Protein AF-A0A2N6VI71-F1 (afdb_monomer_lite)

Organism: NCBI:txid170994

pLDDT: mean 96.83, std 2.52, range [87.44, 98.81]

InterPro domains:
  IPR036291 NAD(P)-binding domain superfamily [SSF51735] (1-108)
  IPR052199 Myo-inositol 1-phosphate synthase [PTHR43125] (1-107)

Foldseek 3Di:
DDDPVNDADQEAEDFFQQAAFDFPQRNCVTFPNDDDDPDRDPGRVYGHHYADCQVLQDPVNVVRTDTDPDDHDQLLVSCVVSVPPDDDDPGDPPRVVSVVSNVVSVVD

Radius of gyration: 14.19 Å; chains: 1; bounding box: 32×26×35 Å

Structure (mmCIF, N/CA/C/O backbone):
data_AF-A0A2N6VI71-F1
#
_entry.id   AF-A0A2N6VI71-F1
#
loop_
_atom_site.group_PDB
_atom_site.id
_atom_site.type_symbol
_atom_site.label_atom_id
_atom_site.label_alt_id
_atom_site.label_comp_id
_atom_site.label_asym_id
_atom_site.label_entity_id
_atom_site.label_seq_id
_atom_site.pdbx_PDB_ins_code
_atom_site.Cartn_x
_atom_site.Cartn_y
_atom_site.Cartn_z
_atom_site.occupancy
_atom_site.B_iso_or_equiv
_atom_site.auth_seq_id
_atom_site.auth_comp_id
_atom_site.auth_asym_id
_atom_site.auth_atom_id
_atom_site.pdbx_PDB_model_num
ATOM 1 N N . ASP A 1 1 ? -8.380 12.988 22.204 1.00 88.12 1 ASP A N 1
ATOM 2 C CA . ASP A 1 1 ? -7.027 12.432 22.367 1.00 88.12 1 ASP A CA 1
ATOM 3 C C . ASP A 1 1 ? -6.957 11.098 21.657 1.00 88.12 1 ASP A C 1
ATOM 5 O O . ASP A 1 1 ? -7.905 10.337 21.788 1.00 88.12 1 ASP A O 1
ATOM 9 N N . TYR A 1 2 ? -5.895 10.866 20.884 1.00 94.25 2 TYR A N 1
ATOM 10 C CA . TYR A 1 2 ? -5.606 9.587 20.225 1.00 94.25 2 TYR A CA 1
ATOM 11 C C . TYR A 1 2 ? -4.369 8.970 20.886 1.00 94.25 2 TYR A C 1
ATOM 13 O O . TYR A 1 2 ? -3.347 9.646 21.032 1.00 94.25 2 TYR A O 1
ATOM 21 N N . HIS A 1 3 ? -4.463 7.713 21.308 1.00 97.62 3 HIS A N 1
ATOM 22 C CA . HIS A 1 3 ? -3.364 6.911 21.836 1.00 97.62 3 HIS A CA 1
ATOM 23 C C . HIS A 1 3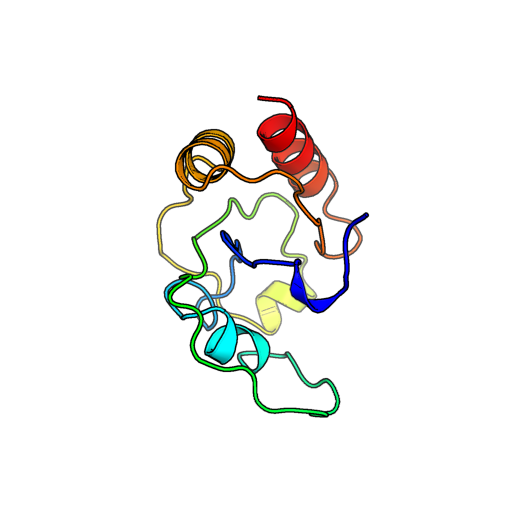 ? -2.757 6.028 20.731 1.00 97.62 3 HIS A C 1
ATOM 25 O O . HIS A 1 3 ? -3.372 5.787 19.699 1.00 97.62 3 HIS A O 1
ATOM 31 N N . ILE A 1 4 ? -1.543 5.503 20.939 1.00 96.06 4 ILE A N 1
ATOM 32 C CA . ILE A 1 4 ? -0.860 4.641 19.950 1.00 96.06 4 ILE A CA 1
ATOM 33 C C . ILE A 1 4 ? -1.686 3.384 19.635 1.00 96.06 4 ILE A C 1
ATOM 35 O O . ILE A 1 4 ? -1.690 2.915 18.503 1.00 96.06 4 ILE A O 1
ATOM 39 N N . SER A 1 5 ? -2.396 2.853 20.632 1.00 95.19 5 SER A N 1
ATOM 40 C CA . SER A 1 5 ? -3.275 1.685 20.478 1.00 95.19 5 SER A CA 1
ATOM 41 C C . SER A 1 5 ? -4.529 1.952 19.652 1.00 95.19 5 SER A C 1
ATOM 43 O O . SER A 1 5 ? -5.206 0.995 19.302 1.00 95.19 5 SER A O 1
ATOM 45 N N . ASP A 1 6 ? -4.848 3.218 19.378 1.00 96.88 6 ASP A N 1
ATOM 46 C CA . ASP A 1 6 ? -6.049 3.600 18.632 1.00 96.88 6 ASP A CA 1
ATOM 47 C C . ASP A 1 6 ? -5.783 3.622 17.115 1.00 96.88 6 ASP A C 1
ATOM 49 O O . ASP A 1 6 ? -6.677 3.925 16.332 1.00 96.88 6 ASP A O 1
ATOM 53 N N . ILE A 1 7 ? -4.546 3.331 16.688 1.00 96.50 7 ILE A N 1
ATOM 54 C CA . ILE A 1 7 ? -4.194 3.197 15.275 1.00 96.50 7 ILE A CA 1
ATOM 55 C C . ILE A 1 7 ? -4.647 1.823 14.786 1.00 96.50 7 ILE A C 1
ATOM 57 O O . ILE A 1 7 ? -4.089 0.795 15.174 1.00 96.50 7 ILE A O 1
ATOM 61 N N . GLU A 1 8 ? -5.613 1.827 13.876 1.00 96.69 8 GLU A N 1
ATOM 62 C CA . GLU A 1 8 ? -6.101 0.637 13.191 1.00 96.69 8 GLU A CA 1
ATOM 63 C C . GLU A 1 8 ? -5.609 0.634 11.740 1.00 96.69 8 GLU A C 1
ATOM 65 O O . GLU A 1 8 ? -5.777 1.604 10.998 1.00 96.69 8 GLU A O 1
ATOM 70 N N . PHE A 1 9 ? -4.997 -0.471 11.313 1.00 97.56 9 PHE A N 1
ATOM 71 C CA . PHE A 1 9 ? -4.751 -0.705 9.894 1.00 97.56 9 PHE A CA 1
ATOM 72 C C . PHE A 1 9 ? -6.036 -1.251 9.289 1.00 97.56 9 PHE A C 1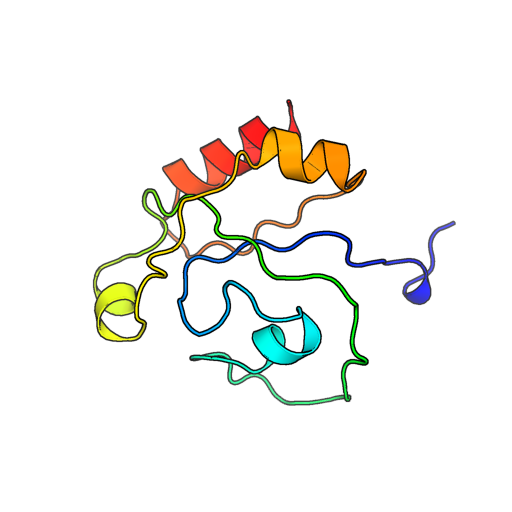
ATOM 74 O O . PHE A 1 9 ? -6.534 -2.268 9.759 1.00 97.56 9 PHE A O 1
ATOM 81 N N . VAL A 1 10 ? -6.566 -0.573 8.271 1.00 98.44 10 VAL A N 1
ATOM 82 C CA . VAL A 1 10 ? -7.856 -0.925 7.643 1.00 98.44 10 VAL A CA 1
ATOM 83 C C . VAL A 1 10 ? -7.747 -1.165 6.134 1.00 98.44 10 VAL A C 1
ATOM 85 O O . VAL A 1 10 ? -8.635 -1.762 5.535 1.00 98.44 10 VAL A O 1
ATOM 88 N N . ALA A 1 11 ? -6.645 -0.736 5.514 1.00 98.56 11 ALA A N 1
ATOM 89 C CA . ALA A 1 11 ? -6.321 -0.993 4.115 1.00 98.56 11 ALA A CA 1
ATOM 90 C C . ALA A 1 11 ? -4.798 -0.978 3.915 1.00 98.56 11 ALA A C 1
ATOM 92 O O . ALA A 1 11 ? -4.079 -0.263 4.616 1.00 98.56 11 ALA A O 1
ATOM 93 N N . ALA A 1 12 ? -4.311 -1.738 2.936 1.00 98.62 12 ALA A N 1
ATOM 94 C CA . ALA A 1 12 ? -2.927 -1.690 2.478 1.00 98.62 12 ALA A CA 1
ATOM 95 C C . ALA A 1 12 ? -2.849 -1.935 0.972 1.00 98.62 12 ALA A C 1
ATOM 97 O O . ALA A 1 12 ? -3.686 -2.639 0.408 1.00 98.62 12 ALA A O 1
ATOM 98 N N . PHE A 1 13 ? -1.817 -1.372 0.342 1.00 98.75 13 PHE A N 1
ATOM 99 C CA . PHE A 1 13 ? -1.566 -1.495 -1.089 1.00 98.75 13 PHE A CA 1
ATOM 100 C C . PHE A 1 13 ? -0.090 -1.796 -1.333 1.00 98.75 13 PHE A C 1
ATOM 102 O O . PHE A 1 13 ? 0.782 -1.149 -0.753 1.00 98.75 13 PHE A O 1
ATOM 109 N N . ASP A 1 14 ? 0.185 -2.750 -2.213 1.00 98.69 14 ASP A N 1
ATOM 110 C CA . ASP A 1 14 ? 1.526 -3.024 -2.726 1.00 98.69 14 ASP A CA 1
ATOM 111 C C . ASP A 1 14 ? 1.405 -3.495 -4.190 1.00 98.69 14 ASP A C 1
ATOM 113 O O . ASP A 1 14 ? 0.310 -3.588 -4.759 1.00 98.69 14 ASP A O 1
ATOM 117 N N . VAL A 1 15 ? 2.543 -3.736 -4.826 1.00 98.44 15 VAL A N 1
ATOM 118 C CA . VAL A 1 15 ? 2.657 -4.218 -6.207 1.00 98.44 15 VAL A CA 1
ATOM 119 C C . VAL A 1 15 ? 3.442 -5.522 -6.292 1.00 98.44 15 VAL A C 1
ATOM 121 O O . VAL A 1 15 ? 3.441 -6.161 -7.338 1.00 98.44 15 VAL A O 1
ATOM 124 N N . ASP A 1 16 ? 4.125 -5.909 -5.217 1.00 98.38 16 ASP A N 1
ATOM 125 C CA . ASP A 1 16 ? 4.910 -7.133 -5.132 1.00 98.38 16 ASP A CA 1
ATOM 126 C C . ASP A 1 16 ? 4.007 -8.371 -5.014 1.00 98.38 16 ASP A C 1
ATOM 128 O O . ASP A 1 16 ? 3.136 -8.439 -4.143 1.00 98.38 16 ASP A O 1
ATOM 132 N N . ALA A 1 17 ? 4.232 -9.372 -5.867 1.00 98.06 17 ALA A N 1
ATOM 133 C CA . ALA A 1 17 ? 3.533 -10.656 -5.845 1.00 98.06 17 ALA A CA 1
ATOM 134 C C . ALA A 1 17 ? 3.706 -11.402 -4.514 1.00 98.06 17 ALA A C 1
ATOM 136 O O . ALA A 1 17 ? 2.817 -12.143 -4.104 1.00 98.06 17 ALA A O 1
ATOM 137 N N . ASP A 1 18 ? 4.811 -11.171 -3.801 1.00 97.94 18 ASP A N 1
ATOM 138 C CA . ASP A 1 18 ? 5.038 -11.759 -2.482 1.00 97.94 18 ASP A CA 1
ATOM 139 C C . ASP A 1 18 ? 4.260 -11.053 -1.361 1.00 97.94 18 ASP A C 1
ATOM 141 O O . ASP A 1 18 ? 4.350 -11.476 -0.207 1.00 97.94 18 ASP A O 1
ATOM 145 N N . LYS A 1 19 ? 3.506 -9.989 -1.655 1.00 98.56 19 LYS A N 1
ATOM 146 C CA . LYS A 1 19 ? 2.733 -9.228 -0.661 1.00 98.56 19 LYS A CA 1
ATOM 147 C C . LYS A 1 19 ? 1.256 -9.124 -1.010 1.00 98.56 19 LYS A C 1
ATOM 149 O O . LYS A 1 19 ? 0.429 -9.300 -0.122 1.00 98.56 19 LYS A O 1
ATOM 154 N N . VAL A 1 20 ? 0.931 -8.838 -2.270 1.00 98.69 20 VAL A N 1
ATOM 155 C CA . VAL A 1 20 ? -0.456 -8.712 -2.736 1.00 98.69 20 VAL A CA 1
ATOM 156 C C . VAL A 1 20 ? -1.229 -10.003 -2.440 1.00 98.69 20 VAL A C 1
ATOM 158 O O . VAL A 1 20 ? -0.746 -11.098 -2.721 1.00 98.69 20 VAL A O 1
ATOM 161 N N . GLY A 1 21 ? -2.420 -9.871 -1.854 1.00 98.38 21 GLY A N 1
ATOM 162 C CA . GLY A 1 21 ? -3.275 -10.993 -1.457 1.00 98.38 21 GLY A CA 1
ATOM 163 C C . GLY A 1 21 ? -2.956 -11.608 -0.088 1.00 98.38 21 GLY A C 1
ATOM 164 O O . GLY A 1 21 ? -3.629 -12.550 0.322 1.00 98.38 21 GLY A O 1
ATOM 165 N N . LYS A 1 22 ? -1.943 -11.112 0.634 1.00 98.62 22 LYS A N 1
ATOM 166 C CA . LYS A 1 22 ? -1.627 -11.556 2.003 1.00 98.62 22 LYS A CA 1
ATOM 167 C C . LYS A 1 22 ? -2.178 -10.594 3.046 1.00 98.62 22 LYS A C 1
ATOM 169 O O . LYS A 1 22 ? -2.330 -9.405 2.776 1.00 98.62 22 LYS A O 1
ATOM 174 N N . ASP A 1 23 ? -2.396 -11.084 4.264 1.00 98.62 23 ASP A N 1
ATOM 175 C CA . ASP A 1 23 ? -2.659 -10.219 5.418 1.00 98.62 23 ASP A CA 1
ATOM 176 C C . ASP A 1 23 ? -1.450 -9.303 5.694 1.00 98.62 23 ASP A C 1
ATOM 178 O O . ASP A 1 23 ? -0.298 -9.719 5.526 1.00 98.62 23 ASP A O 1
ATOM 182 N N . ILE A 1 24 ? -1.685 -8.071 6.160 1.00 97.31 24 ILE A N 1
ATOM 183 C CA . ILE A 1 24 ? -0.611 -7.120 6.503 1.00 97.31 24 ILE A CA 1
ATOM 184 C C . ILE A 1 24 ? 0.416 -7.739 7.467 1.00 97.31 24 ILE A C 1
ATOM 186 O O . ILE A 1 24 ? 1.613 -7.479 7.320 1.00 97.31 24 ILE A O 1
ATOM 190 N N . SER A 1 25 ? -0.012 -8.574 8.424 1.00 97.25 25 SER A N 1
ATOM 191 C CA . SER A 1 25 ? 0.895 -9.225 9.383 1.00 97.25 25 SER A CA 1
ATOM 192 C C . SER A 1 25 ? 1.902 -10.162 8.710 1.00 97.25 25 SER A C 1
ATOM 194 O O . SER A 1 25 ? 3.044 -10.254 9.159 1.00 97.25 25 SER A O 1
ATOM 196 N N . GLU A 1 26 ? 1.528 -10.800 7.599 1.00 97.69 26 GLU A N 1
ATOM 197 C CA . GLU A 1 26 ? 2.406 -11.655 6.796 1.00 97.69 26 GLU A CA 1
ATOM 198 C C . GLU A 1 26 ? 3.221 -10.835 5.788 1.00 97.69 26 GLU A C 1
ATOM 200 O O . GLU A 1 26 ? 4.431 -11.038 5.629 1.00 97.69 26 GLU A O 1
ATOM 205 N N . ALA A 1 27 ? 2.580 -9.871 5.122 1.00 97.88 27 ALA A N 1
ATOM 206 C CA . ALA A 1 27 ? 3.221 -9.006 4.136 1.00 97.88 27 ALA A CA 1
ATOM 207 C C . ALA A 1 27 ? 4.344 -8.151 4.749 1.00 97.88 27 ALA A C 1
ATOM 209 O O . ALA A 1 27 ? 5.369 -7.919 4.104 1.00 97.88 27 ALA A O 1
ATOM 210 N N . ALA A 1 28 ? 4.201 -7.740 6.015 1.00 96.62 28 ALA A N 1
ATOM 211 C CA . ALA A 1 28 ? 5.216 -6.992 6.756 1.00 96.62 28 ALA A CA 1
ATOM 212 C C . ALA A 1 28 ? 6.571 -7.722 6.831 1.00 96.62 28 ALA A C 1
ATOM 214 O O . ALA A 1 28 ? 7.613 -7.063 6.857 1.00 96.62 28 ALA A O 1
ATOM 215 N N . TYR A 1 29 ? 6.567 -9.057 6.795 1.00 96.62 29 TYR A N 1
ATOM 216 C CA . TYR A 1 29 ? 7.766 -9.903 6.832 1.00 96.62 29 TYR A CA 1
ATOM 217 C C . TYR A 1 29 ? 8.062 -10.613 5.501 1.00 96.62 29 TYR A C 1
ATOM 219 O O . TYR A 1 29 ? 8.879 -11.531 5.468 1.00 96.62 29 TYR A O 1
ATOM 227 N N . SER A 1 30 ? 7.393 -10.223 4.413 1.00 96.81 30 SER A N 1
ATOM 228 C CA . SER A 1 30 ? 7.535 -10.856 3.097 1.00 96.81 30 SER A CA 1
ATOM 229 C C . SER A 1 30 ? 8.501 -10.102 2.173 1.00 96.81 30 SER A C 1
ATOM 231 O O . SER A 1 30 ? 8.803 -8.922 2.380 1.00 96.81 30 SER A O 1
ATOM 233 N N . SER A 1 31 ? 8.935 -10.774 1.101 1.00 96.31 31 SER A N 1
ATOM 234 C CA . SER A 1 31 ? 9.845 -10.231 0.083 1.00 96.31 31 SER A CA 1
ATOM 235 C C . SER A 1 31 ? 11.163 -9.721 0.694 1.00 96.31 31 SER A C 1
ATOM 237 O O . SER A 1 31 ? 11.740 -10.353 1.576 1.00 96.31 31 SER A O 1
ATOM 239 N N . GLN A 1 32 ? 11.656 -8.575 0.230 1.00 95.88 32 GLN A N 1
ATOM 240 C CA . GLN A 1 32 ? 12.910 -7.955 0.648 1.00 95.88 32 GLN A CA 1
ATOM 241 C C . GLN A 1 32 ? 12.805 -7.202 1.991 1.00 95.88 32 GLN A C 1
ATOM 243 O O . GLN A 1 32 ? 13.755 -6.521 2.387 1.00 95.88 32 GLN A O 1
ATOM 248 N N . ASN A 1 33 ? 11.674 -7.283 2.707 1.00 95.31 33 ASN A N 1
ATOM 249 C CA . ASN A 1 33 ? 11.543 -6.667 4.025 1.00 95.31 33 ASN A CA 1
ATOM 250 C C . ASN A 1 33 ? 12.459 -7.384 5.034 1.00 95.31 33 ASN A C 1
ATOM 252 O O . ASN A 1 33 ? 12.273 -8.556 5.346 1.00 95.31 33 ASN A O 1
ATOM 256 N N . HIS A 1 34 ? 13.434 -6.658 5.584 1.00 94.12 34 HIS A N 1
ATOM 257 C CA . HIS A 1 34 ? 14.477 -7.231 6.449 1.00 94.12 34 HIS A CA 1
ATOM 258 C C . HIS A 1 34 ? 14.795 -6.363 7.680 1.00 94.12 34 HIS A C 1
ATOM 260 O O . HIS A 1 34 ? 15.923 -6.318 8.171 1.00 94.12 34 HIS A O 1
ATOM 266 N N . THR A 1 35 ? 13.794 -5.647 8.196 1.00 94.75 35 THR A N 1
ATOM 267 C CA . THR A 1 35 ? 13.948 -4.886 9.444 1.00 94.75 35 THR A CA 1
ATOM 268 C C . THR A 1 35 ? 14.061 -5.808 10.668 1.00 94.75 35 THR A C 1
ATOM 270 O O . THR A 1 35 ? 13.639 -6.964 10.639 1.00 94.75 35 THR A O 1
ATOM 273 N N . ILE A 1 36 ? 14.621 -5.295 11.767 1.00 96.31 36 ILE A N 1
ATOM 274 C CA . ILE A 1 36 ? 14.714 -6.024 13.039 1.00 96.31 36 ILE A CA 1
ATOM 275 C C . ILE A 1 36 ? 13.298 -6.305 13.560 1.00 96.31 36 ILE A C 1
ATOM 277 O O . ILE A 1 36 ? 12.496 -5.386 13.733 1.00 96.31 36 ILE A O 1
ATOM 281 N N . LYS A 1 37 ? 12.999 -7.571 13.868 1.00 95.75 37 LYS A N 1
ATOM 282 C CA . LYS A 1 37 ? 11.732 -7.960 14.493 1.00 95.75 37 LYS A CA 1
ATOM 283 C C . LYS A 1 37 ? 11.760 -7.650 15.990 1.00 95.75 37 LYS A C 1
ATOM 285 O O . LYS A 1 37 ? 12.519 -8.262 16.735 1.00 95.75 37 LYS A O 1
ATOM 290 N N . ILE A 1 38 ? 10.918 -6.712 16.416 1.00 96.69 38 ILE A N 1
ATOM 291 C CA . ILE A 1 38 ? 10.804 -6.282 17.822 1.00 96.69 38 ILE A CA 1
ATOM 292 C C . ILE A 1 38 ? 9.561 -6.838 18.534 1.00 96.69 38 ILE A C 1
ATOM 294 O O . ILE A 1 38 ? 9.515 -6.852 19.758 1.00 96.69 38 ILE A O 1
ATOM 298 N N . THR A 1 39 ? 8.563 -7.293 17.774 1.00 96.31 39 THR A N 1
ATOM 299 C CA . THR A 1 39 ? 7.329 -7.925 18.262 1.00 96.31 39 THR A CA 1
ATOM 300 C C . THR A 1 39 ? 6.746 -8.816 17.170 1.00 96.31 39 THR A C 1
ATOM 302 O O . THR A 1 39 ? 7.094 -8.663 15.997 1.00 96.31 39 THR A O 1
ATOM 305 N N . ASP A 1 40 ? 5.860 -9.731 17.551 1.00 94.88 40 ASP A N 1
ATOM 306 C CA . ASP A 1 40 ? 4.922 -10.367 16.631 1.00 94.88 40 ASP A CA 1
ATOM 307 C C . ASP A 1 40 ? 3.775 -9.401 16.296 1.00 94.88 40 ASP A C 1
ATOM 309 O O . ASP A 1 40 ? 3.340 -8.630 17.157 1.00 94.88 40 ASP A O 1
ATOM 313 N N . ILE A 1 41 ? 3.298 -9.446 15.049 1.00 94.88 41 ILE A N 1
ATOM 314 C CA . ILE A 1 41 ? 2.106 -8.721 14.594 1.00 94.88 41 ILE A CA 1
ATOM 315 C C . ILE A 1 41 ? 0.954 -9.734 14.573 1.00 94.88 41 ILE A C 1
ATOM 317 O O . ILE A 1 41 ? 1.082 -10.758 13.897 1.00 94.88 41 ILE A O 1
ATOM 321 N N . PRO A 1 42 ? -0.142 -9.515 15.320 1.00 95.56 42 PRO A N 1
ATOM 322 C CA . PRO A 1 42 ? -1.302 -10.395 15.248 1.00 95.56 42 PRO A CA 1
ATOM 323 C C . PRO A 1 42 ? -1.963 -10.301 13.868 1.00 95.56 42 PRO A C 1
ATOM 325 O O . PRO A 1 42 ? -1.904 -9.256 13.223 1.00 95.56 42 PRO A O 1
ATOM 328 N N . HIS A 1 43 ? -2.624 -11.377 13.437 1.00 97.06 43 HIS A N 1
ATOM 329 C CA . HIS A 1 43 ? -3.394 -11.381 12.192 1.00 97.06 43 HIS A CA 1
ATOM 330 C C . HIS A 1 43 ? -4.443 -10.263 12.203 1.00 97.06 43 HIS A C 1
ATOM 332 O O . HIS A 1 43 ? -5.252 -10.181 13.131 1.00 97.06 43 HIS A O 1
ATOM 338 N N . THR A 1 44 ? -4.429 -9.420 11.172 1.00 96.81 44 THR A N 1
ATOM 339 C CA . THR A 1 44 ? -5.237 -8.190 11.139 1.00 96.81 44 THR A CA 1
ATOM 340 C C . THR A 1 44 ? -6.583 -8.373 10.441 1.00 96.81 44 THR A C 1
ATOM 342 O O . THR A 1 44 ? -7.531 -7.654 10.734 1.00 96.81 44 THR A O 1
ATOM 345 N N . GLY A 1 45 ? -6.688 -9.359 9.548 1.00 97.69 45 GLY A N 1
ATOM 346 C CA . GLY A 1 45 ? -7.806 -9.511 8.620 1.00 97.69 45 GLY A CA 1
ATOM 347 C C . GLY A 1 45 ? -7.769 -8.533 7.445 1.00 97.69 45 GLY A C 1
ATOM 348 O O . GLY A 1 45 ? -8.719 -8.510 6.666 1.00 97.69 45 GLY A O 1
ATOM 349 N N . VAL A 1 46 ? -6.708 -7.734 7.309 1.00 98.38 46 VAL A N 1
ATOM 350 C CA . VAL A 1 46 ? -6.567 -6.743 6.243 1.00 98.38 46 VAL A CA 1
ATOM 351 C C . VAL A 1 46 ? -5.633 -7.285 5.184 1.00 98.38 46 VAL A C 1
ATOM 353 O O . VAL A 1 46 ? -4.429 -7.417 5.399 1.00 98.38 46 VAL A O 1
ATOM 356 N N . GLU A 1 47 ? -6.204 -7.582 4.025 1.00 98.50 47 GLU A N 1
ATOM 357 C CA . GLU A 1 47 ? -5.463 -8.051 2.864 1.00 98.50 47 GLU A CA 1
ATOM 358 C C . GLU A 1 47 ? -4.777 -6.882 2.139 1.00 98.50 47 GLU A C 1
ATOM 360 O O . GLU A 1 47 ? -5.356 -5.806 1.956 1.00 98.50 47 GLU A O 1
ATOM 365 N N . VAL A 1 48 ? -3.535 -7.094 1.704 1.00 98.81 48 VAL A N 1
ATOM 366 C CA . VAL A 1 48 ? -2.805 -6.154 0.852 1.00 98.81 48 VAL A CA 1
ATOM 367 C C . VAL A 1 48 ? -3.385 -6.204 -0.556 1.00 98.81 48 VAL A C 1
ATOM 369 O O . VAL A 1 48 ? -3.230 -7.186 -1.282 1.00 98.81 48 VAL A O 1
ATOM 372 N N . GLN A 1 49 ? -4.020 -5.113 -0.963 1.00 98.81 49 GLN A N 1
ATOM 373 C CA . GLN A 1 49 ? -4.639 -4.978 -2.273 1.00 98.81 49 GLN A CA 1
ATOM 374 C C . GLN A 1 49 ? -3.603 -4.627 -3.343 1.00 98.81 49 GLN A C 1
ATOM 376 O O . GLN A 1 49 ? -2.582 -3.982 -3.082 1.00 98.81 49 GLN A O 1
ATOM 381 N N . ARG A 1 50 ? -3.893 -5.009 -4.588 1.00 98.75 50 ARG A N 1
ATOM 382 C CA . ARG A 1 50 ? -3.074 -4.626 -5.736 1.00 98.75 50 ARG A CA 1
ATOM 383 C C . ARG A 1 50 ? -3.270 -3.146 -6.046 1.00 98.75 50 ARG A C 1
ATOM 385 O O . ARG A 1 50 ? -4.293 -2.754 -6.595 1.00 98.75 50 ARG A O 1
ATOM 392 N N . GLY A 1 51 ? -2.280 -2.319 -5.737 1.00 98.62 51 GLY A N 1
ATOM 393 C CA . GLY A 1 51 ? -2.290 -0.902 -6.107 1.00 98.62 51 GLY A CA 1
ATOM 394 C C . GLY A 1 51 ? -1.705 -0.654 -7.504 1.00 98.62 51 GLY A C 1
ATOM 395 O O . GLY A 1 51 ? -0.973 -1.507 -7.995 1.00 98.62 51 GLY A O 1
ATOM 396 N N . PRO A 1 52 ? -1.954 0.482 -8.178 1.00 98.31 52 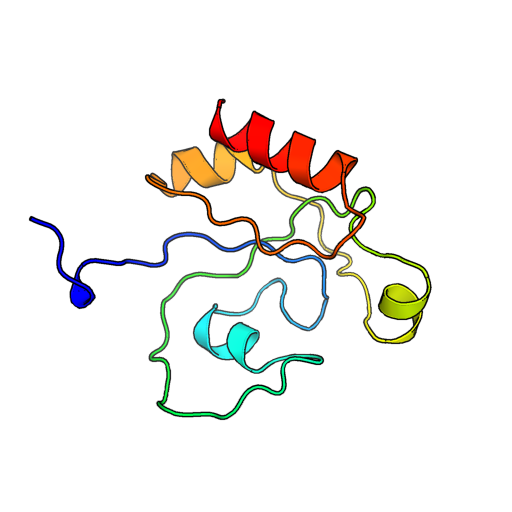PRO A N 1
ATOM 397 C CA . PRO A 1 52 ? -1.320 0.778 -9.466 1.00 98.31 52 PRO A CA 1
ATOM 398 C C . PRO A 1 52 ? 0.190 1.006 -9.347 1.00 98.31 52 PRO A C 1
ATOM 400 O O . PRO A 1 52 ? 0.651 1.772 -8.503 1.00 98.31 52 PRO A O 1
ATOM 403 N N . THR A 1 53 ? 0.965 0.375 -10.231 1.00 98.06 53 THR A N 1
ATOM 404 C CA . THR A 1 53 ? 2.436 0.423 -10.183 1.00 98.06 53 THR A CA 1
ATOM 405 C C . THR A 1 53 ? 3.022 1.748 -10.641 1.00 98.06 53 THR A C 1
ATOM 407 O O . THR A 1 53 ? 3.928 2.275 -9.999 1.00 98.06 53 THR A O 1
ATOM 410 N N . LEU A 1 54 ? 2.526 2.279 -11.763 1.00 97.25 54 LEU A N 1
ATOM 411 C CA . LEU A 1 54 ? 2.995 3.529 -12.370 1.00 97.25 54 LEU A CA 1
ATOM 412 C C . LEU A 1 54 ? 4.536 3.578 -12.472 1.00 97.25 54 LEU A C 1
ATOM 414 O O . LEU A 1 54 ? 5.142 2.684 -13.063 1.00 97.25 54 LEU A O 1
ATOM 418 N N . ASP A 1 55 ? 5.175 4.613 -11.926 1.00 96.69 55 ASP A N 1
ATOM 419 C CA . ASP A 1 55 ? 6.633 4.769 -11.868 1.00 96.69 55 ASP A CA 1
ATOM 420 C C . ASP A 1 55 ? 7.258 4.265 -10.551 1.00 96.69 55 ASP A C 1
ATOM 422 O O . ASP A 1 55 ? 8.428 4.533 -10.289 1.00 96.69 55 ASP A O 1
ATOM 426 N N . GLY A 1 56 ? 6.512 3.483 -9.760 1.00 94.81 56 GLY A N 1
ATOM 427 C CA . GLY A 1 56 ? 6.939 2.936 -8.468 1.00 94.81 56 GLY A CA 1
ATOM 428 C C . GLY A 1 56 ? 8.006 1.840 -8.533 1.00 94.81 56 GLY A C 1
ATOM 429 O O . GLY A 1 56 ? 8.760 1.648 -7.581 1.00 94.81 56 GLY A O 1
ATOM 430 N N . LEU A 1 57 ? 8.114 1.133 -9.664 1.00 93.19 57 LEU A N 1
ATOM 431 C CA . LEU A 1 57 ? 9.120 0.086 -9.869 1.00 93.19 57 LEU A CA 1
ATOM 432 C C . LEU A 1 57 ? 10.213 0.539 -10.833 1.0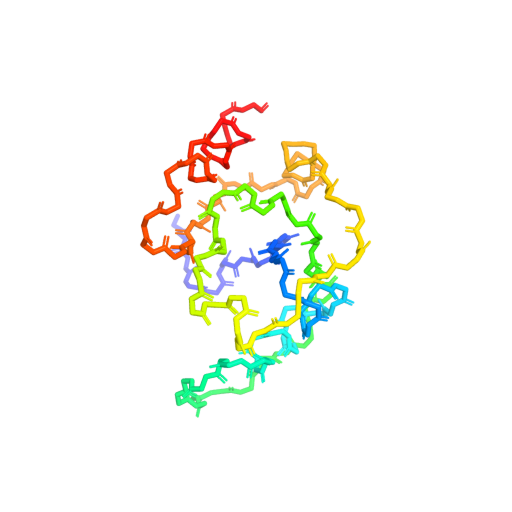0 93.19 57 LEU A C 1
ATOM 434 O O . LEU A 1 57 ? 10.107 0.388 -12.057 1.00 93.19 57 LEU A O 1
ATOM 438 N N . GLY A 1 58 ? 11.297 1.051 -10.249 1.00 89.12 58 GLY A N 1
ATOM 439 C CA . GLY A 1 58 ? 12.542 1.339 -10.954 1.00 89.12 58 GLY A CA 1
ATOM 440 C C . GLY A 1 58 ? 13.278 0.074 -11.412 1.00 89.12 58 GLY A C 1
ATOM 441 O O . GLY A 1 58 ? 12.947 -1.044 -11.018 1.00 89.12 58 GLY A O 1
ATOM 442 N N . LYS A 1 59 ? 14.328 0.260 -12.223 1.00 88.38 59 LYS A N 1
ATOM 443 C CA . LYS A 1 59 ? 15.112 -0.833 -12.829 1.00 88.38 59 LYS A CA 1
ATOM 444 C C . LYS A 1 59 ? 15.543 -1.899 -11.812 1.00 88.38 59 LYS A C 1
ATOM 446 O O . LYS A 1 59 ? 15.230 -3.064 -12.000 1.00 88.38 59 LYS A O 1
ATOM 451 N N . TYR A 1 60 ? 16.218 -1.488 -10.738 1.00 88.81 60 TYR A N 1
ATOM 452 C CA . TYR A 1 60 ? 16.752 -2.427 -9.747 1.00 88.81 60 TYR A CA 1
ATOM 453 C C . TYR A 1 60 ? 15.653 -3.159 -8.972 1.00 88.81 60 TYR A C 1
ATOM 455 O O . TYR A 1 60 ? 15.806 -4.336 -8.685 1.00 88.81 60 TYR A O 1
ATOM 463 N N . TYR A 1 61 ? 14.521 -2.504 -8.696 1.00 87.44 61 TYR A N 1
ATOM 464 C CA . TYR A 1 61 ? 13.390 -3.157 -8.032 1.00 87.44 61 TYR A CA 1
ATOM 465 C C . TYR A 1 61 ? 12.794 -4.275 -8.893 1.00 87.44 61 TYR A C 1
ATOM 467 O O . TYR A 1 61 ? 12.522 -5.360 -8.392 1.00 87.44 61 TYR A O 1
ATOM 475 N N . ARG A 1 62 ? 12.656 -4.048 -10.205 1.00 89.94 62 ARG A N 1
ATOM 476 C CA . ARG A 1 62 ? 12.173 -5.075 -11.146 1.00 89.94 62 ARG A CA 1
ATOM 477 C C . ARG A 1 62 ? 13.123 -6.265 -11.292 1.00 89.94 62 ARG A C 1
ATOM 479 O O . ARG A 1 62 ? 12.707 -7.307 -11.778 1.00 89.94 62 ARG A O 1
ATOM 486 N N . GLU A 1 63 ? 14.387 -6.109 -10.904 1.00 92.56 63 GLU A N 1
ATOM 487 C CA . GLU A 1 63 ? 15.365 -7.201 -10.875 1.00 92.56 63 GLU A CA 1
ATOM 488 C C . GLU A 1 63 ? 15.294 -8.009 -9.565 1.00 92.56 63 GLU A C 1
ATOM 490 O O . GLU A 1 63 ? 15.794 -9.132 -9.526 1.00 92.56 63 GLU A O 1
ATOM 495 N N . THR A 1 64 ? 14.682 -7.471 -8.500 1.00 92.38 64 THR A N 1
ATOM 496 C CA . THR A 1 64 ? 14.667 -8.093 -7.161 1.00 92.38 64 THR A CA 1
ATOM 497 C C . THR A 1 64 ? 13.315 -8.647 -6.728 1.00 92.38 64 THR A C 1
ATOM 499 O O . THR A 1 64 ? 13.284 -9.484 -5.830 1.00 92.38 64 THR A O 1
ATOM 502 N N . ILE A 1 65 ? 12.210 -8.183 -7.315 1.00 95.25 65 ILE A N 1
ATOM 503 C CA . ILE A 1 65 ? 10.856 -8.648 -6.985 1.00 95.25 65 ILE A CA 1
ATOM 504 C C . ILE A 1 65 ? 10.081 -9.034 -8.244 1.00 95.25 65 ILE A C 1
ATOM 506 O O . ILE A 1 65 ? 10.403 -8.589 -9.347 1.00 95.25 65 ILE A O 1
ATOM 510 N N . THR A 1 66 ? 9.027 -9.827 -8.068 1.00 97.19 66 THR A N 1
ATOM 511 C CA . THR A 1 66 ? 8.060 -10.112 -9.134 1.00 97.19 66 THR A CA 1
ATOM 512 C C . THR A 1 66 ? 6.846 -9.217 -8.934 1.00 97.19 66 THR A C 1
ATOM 514 O O . THR A 1 66 ? 6.248 -9.212 -7.865 1.00 97.19 66 THR A O 1
ATOM 517 N N . GLU A 1 67 ? 6.484 -8.436 -9.948 1.00 97.81 67 GLU A N 1
ATOM 518 C CA . GLU A 1 67 ? 5.258 -7.636 -9.911 1.00 97.81 67 GLU A CA 1
ATOM 519 C C . GLU A 1 67 ? 4.032 -8.566 -9.951 1.00 97.81 67 GLU A C 1
ATOM 521 O O . GLU A 1 67 ? 3.985 -9.489 -10.763 1.00 97.81 67 GLU A O 1
ATOM 526 N N . SER A 1 68 ? 3.057 -8.331 -9.073 1.00 98.25 68 SER A N 1
ATOM 527 C CA . SER A 1 68 ? 1.812 -9.099 -9.003 1.00 98.25 68 SER A CA 1
ATOM 528 C C . SER A 1 68 ? 1.011 -8.978 -10.303 1.00 98.25 68 SER A C 1
ATOM 530 O O . SER A 1 68 ? 0.844 -7.877 -10.845 1.00 98.25 68 SER A O 1
ATOM 532 N N . ASP A 1 69 ? 0.493 -10.118 -10.761 1.00 97.50 69 ASP A N 1
ATOM 533 C CA . ASP A 1 69 ? -0.365 -10.288 -11.937 1.00 97.50 69 ASP A CA 1
ATOM 534 C C . ASP A 1 69 ? -1.844 -9.971 -11.669 1.00 97.50 69 ASP A C 1
ATOM 536 O O . ASP A 1 69 ? -2.642 -9.951 -12.605 1.00 97.50 69 ASP A O 1
ATOM 540 N N . ALA A 1 70 ? -2.212 -9.696 -10.414 1.00 98.12 70 ALA A N 1
ATOM 541 C CA . ALA A 1 70 ? -3.532 -9.193 -10.075 1.00 98.12 70 ALA A CA 1
ATOM 542 C C . ALA A 1 70 ? -3.796 -7.840 -10.759 1.00 98.12 70 ALA A C 1
ATOM 544 O O . ALA A 1 70 ? -2.882 -7.038 -10.985 1.00 98.12 70 ALA A O 1
ATOM 545 N N . GLU A 1 71 ? -5.067 -7.569 -11.044 1.00 98.31 71 GLU A N 1
ATOM 546 C CA . GLU A 1 71 ? -5.497 -6.283 -11.587 1.00 98.31 71 GLU A CA 1
ATOM 547 C C . GLU A 1 71 ? -5.478 -5.200 -10.495 1.00 98.31 71 GLU A C 1
ATOM 549 O O . GLU A 1 71 ? -5.958 -5.450 -9.384 1.00 98.31 71 GLU A O 1
ATOM 554 N N . PRO A 1 72 ? -4.946 -3.994 -10.775 1.00 98.56 72 PRO A N 1
ATOM 555 C CA . PRO A 1 72 ? -4.988 -2.893 -9.825 1.00 98.56 72 PRO A CA 1
ATOM 556 C C . PRO A 1 72 ? -6.409 -2.470 -9.454 1.00 98.56 72 PRO A C 1
ATOM 558 O O . PRO A 1 72 ? -7.266 -2.292 -10.320 1.00 98.56 72 PRO A O 1
ATOM 561 N N . VAL A 1 73 ? -6.637 -2.253 -8.161 1.00 98.69 73 VAL A N 1
ATOM 562 C CA . VAL A 1 73 ? -7.914 -1.756 -7.640 1.00 98.69 73 VAL A CA 1
ATOM 563 C C . VAL A 1 73 ? -8.079 -0.254 -7.887 1.00 98.69 73 VAL A C 1
ATOM 565 O O . VAL A 1 73 ? -7.104 0.491 -8.038 1.00 98.69 73 VAL A O 1
ATOM 568 N N . ASP A 1 74 ? -9.329 0.211 -7.858 1.00 98.56 74 ASP A N 1
ATOM 569 C CA . ASP A 1 74 ? -9.632 1.632 -7.681 1.00 98.56 74 ASP A CA 1
ATOM 570 C C . ASP A 1 74 ? -9.306 2.020 -6.233 1.00 98.56 74 ASP A C 1
ATOM 572 O O . ASP A 1 74 ? -10.024 1.670 -5.295 1.00 98.56 74 ASP A O 1
ATOM 576 N N . VAL A 1 75 ? -8.184 2.719 -6.054 1.00 98.69 75 VAL A N 1
ATOM 577 C CA . VAL A 1 75 ? -7.680 3.087 -4.728 1.00 98.69 75 VAL A CA 1
ATOM 578 C C . VAL A 1 75 ? -8.640 4.038 -4.021 1.00 98.69 75 VAL A C 1
ATOM 580 O O . VAL A 1 75 ? -8.901 3.836 -2.843 1.00 98.69 75 VAL A O 1
ATOM 583 N N . ALA A 1 76 ? -9.215 5.024 -4.712 1.00 98.69 76 ALA A N 1
ATOM 584 C CA . ALA A 1 76 ? -10.129 5.973 -4.080 1.00 98.69 76 ALA A CA 1
ATOM 585 C C . ALA A 1 76 ? -11.380 5.247 -3.564 1.00 98.69 76 ALA A C 1
ATOM 587 O O . ALA A 1 76 ? -11.833 5.465 -2.439 1.00 98.69 76 ALA A O 1
ATOM 588 N N . GLN A 1 77 ? -11.904 4.308 -4.357 1.00 98.75 77 GLN A N 1
ATOM 589 C CA . GLN A 1 77 ? -13.020 3.475 -3.925 1.00 98.75 77 GLN A CA 1
ATOM 590 C C . GLN A 1 77 ? -12.643 2.572 -2.743 1.00 98.75 77 GLN A C 1
ATOM 592 O O . GLN A 1 77 ? -13.378 2.537 -1.758 1.00 98.75 77 GLN A O 1
ATOM 597 N N . ALA A 1 78 ? -11.482 1.915 -2.792 1.00 98.62 78 ALA A N 1
ATOM 598 C CA . ALA A 1 78 ? -11.001 1.061 -1.709 1.00 98.62 78 ALA A CA 1
ATOM 599 C C . ALA A 1 78 ? -10.814 1.831 -0.389 1.00 98.62 78 ALA A C 1
ATOM 601 O O . ALA A 1 78 ? -11.172 1.324 0.674 1.00 98.62 78 ALA A O 1
ATOM 602 N N . LEU A 1 79 ? -10.300 3.067 -0.445 1.00 98.75 79 LEU A N 1
ATOM 603 C CA . LEU A 1 79 ? -10.166 3.942 0.725 1.00 98.75 79 LEU A CA 1
ATOM 604 C C . LEU A 1 79 ? -11.535 4.311 1.316 1.00 98.75 79 LEU A C 1
ATOM 606 O O . LEU A 1 79 ? -11.708 4.255 2.536 1.00 98.75 79 LEU A O 1
ATOM 610 N N . ARG A 1 80 ? -12.520 4.641 0.468 1.00 98.69 80 ARG A N 1
ATOM 611 C CA . ARG A 1 80 ? -13.895 4.945 0.902 1.00 98.69 80 ARG A CA 1
ATOM 612 C C . ARG A 1 80 ? -14.585 3.735 1.526 1.00 98.69 80 ARG A C 1
ATOM 614 O O . ARG A 1 80 ? -15.188 3.866 2.591 1.00 98.69 80 ARG A O 1
ATOM 621 N N . ASP A 1 81 ? -14.471 2.567 0.900 1.00 98.50 81 ASP A N 1
ATOM 622 C CA . ASP A 1 81 ? -15.090 1.329 1.384 1.00 98.50 81 ASP A CA 1
ATOM 623 C C . ASP A 1 81 ? -14.504 0.894 2.733 1.00 98.50 81 ASP A C 1
ATOM 625 O O . ASP A 1 81 ? -15.246 0.491 3.632 1.00 98.50 81 ASP A O 1
ATOM 629 N N . ALA A 1 82 ? -13.190 1.059 2.906 1.00 98.31 82 ALA A N 1
ATOM 630 C CA . ALA A 1 82 ? -12.491 0.800 4.163 1.00 98.31 82 ALA A CA 1
ATOM 631 C C . ALA A 1 82 ? -12.627 1.933 5.199 1.00 98.31 82 ALA A C 1
ATOM 633 O O . ALA A 1 82 ? -12.158 1.776 6.323 1.00 98.31 82 ALA A O 1
ATOM 634 N N . LYS A 1 83 ? -13.281 3.053 4.849 1.00 98.31 83 LYS A N 1
ATOM 635 C CA . LYS A 1 83 ? -13.451 4.246 5.700 1.00 98.31 83 LYS A CA 1
ATOM 636 C C . LYS A 1 83 ? -12.124 4.757 6.270 1.00 98.31 83 LYS A C 1
ATOM 638 O O . LYS A 1 83 ? -11.997 4.981 7.468 1.00 98.31 83 LYS A O 1
ATOM 643 N N . VAL A 1 84 ? -11.131 4.909 5.401 1.00 98.56 84 VAL A N 1
ATOM 644 C CA . VAL A 1 84 ? -9.791 5.360 5.790 1.00 98.56 84 VAL A CA 1
ATOM 645 C C . VAL A 1 84 ? -9.809 6.830 6.208 1.00 98.56 84 VAL A C 1
ATOM 647 O O . VAL A 1 84 ? -10.218 7.689 5.431 1.00 98.56 84 VAL A O 1
ATOM 650 N N . ASP A 1 85 ? -9.282 7.127 7.397 1.00 98.31 85 ASP A N 1
ATOM 651 C CA . ASP A 1 85 ? -9.064 8.505 7.858 1.00 98.31 85 ASP A CA 1
ATOM 652 C C . ASP A 1 85 ? -7.710 9.080 7.403 1.00 98.31 85 ASP A C 1
ATOM 654 O O . ASP A 1 85 ? -7.586 10.277 7.142 1.00 98.31 85 ASP A O 1
ATOM 658 N N . VAL A 1 86 ? -6.668 8.240 7.329 1.00 98.38 86 VAL A N 1
ATOM 659 C CA . VAL A 1 86 ? -5.293 8.649 7.000 1.00 98.38 86 VAL A CA 1
ATOM 660 C C . VAL A 1 86 ? -4.630 7.630 6.073 1.00 98.38 86 VAL A C 1
ATOM 662 O O . VAL A 1 86 ? -4.490 6.461 6.426 1.00 98.38 86 VAL A O 1
ATOM 665 N N . LEU A 1 87 ? -4.136 8.091 4.919 1.00 98.44 87 LEU A N 1
ATOM 666 C CA . LEU A 1 87 ? -3.272 7.312 4.029 1.00 98.44 87 LEU A CA 1
ATOM 667 C C . LEU A 1 87 ? -1.797 7.675 4.255 1.00 98.44 87 LEU A C 1
ATOM 669 O O . LEU A 1 87 ? -1.404 8.834 4.114 1.00 98.44 87 LEU A O 1
ATOM 673 N N . VAL A 1 88 ? -0.960 6.678 4.551 1.00 98.38 88 VAL A N 1
ATOM 674 C CA . VAL A 1 88 ? 0.497 6.846 4.665 1.00 98.38 88 VAL A CA 1
ATOM 675 C C . VAL A 1 88 ? 1.179 6.318 3.405 1.00 98.38 88 VAL A C 1
ATOM 677 O O . VAL A 1 88 ? 1.057 5.144 3.065 1.00 98.38 88 VAL A O 1
ATOM 680 N N . CYS A 1 89 ? 1.928 7.179 2.717 1.00 97.31 89 CYS A N 1
ATOM 681 C CA . CYS A 1 89 ? 2.576 6.851 1.449 1.00 97.31 89 CYS A CA 1
ATOM 682 C C . CYS A 1 89 ? 4.067 6.512 1.638 1.00 97.31 89 CYS A C 1
ATOM 684 O O . CYS A 1 89 ? 4.905 7.409 1.736 1.00 97.31 89 CYS A O 1
ATOM 686 N N . TYR A 1 90 ? 4.403 5.216 1.629 1.00 96.81 90 TYR A N 1
ATOM 687 C CA . TYR A 1 90 ? 5.781 4.693 1.695 1.00 96.81 90 TYR A CA 1
ATOM 688 C C . TYR A 1 90 ? 6.311 4.200 0.338 1.00 96.81 90 TYR A C 1
ATOM 690 O O . TYR A 1 90 ? 6.956 3.157 0.238 1.00 96.81 90 TYR A O 1
ATOM 698 N N . LEU A 1 91 ? 6.038 4.950 -0.729 1.00 96.75 91 LEU A N 1
ATOM 699 C CA . LEU A 1 91 ? 6.520 4.606 -2.065 1.00 96.75 91 LEU A CA 1
ATOM 700 C C . LEU A 1 91 ? 8.031 4.863 -2.224 1.00 96.75 91 LEU A C 1
ATOM 702 O O . LEU A 1 91 ? 8.576 5.768 -1.582 1.00 96.75 91 LEU A O 1
ATOM 706 N N . PRO A 1 92 ? 8.725 4.110 -3.100 1.00 94.81 92 PRO A N 1
ATOM 707 C CA . PRO A 1 92 ? 10.144 4.317 -3.365 1.00 94.81 92 PRO A CA 1
ATOM 708 C C . PRO A 1 92 ? 10.458 5.733 -3.864 1.00 94.81 92 PRO A C 1
ATOM 710 O O . PRO A 1 92 ? 9.648 6.388 -4.526 1.00 94.81 92 PRO A O 1
ATOM 713 N N . VAL A 1 93 ? 11.679 6.199 -3.603 1.00 93.81 93 VAL A N 1
ATOM 714 C CA . VAL A 1 93 ? 12.167 7.478 -4.138 1.00 93.81 93 VAL A CA 1
ATOM 715 C C . VAL A 1 93 ? 12.101 7.467 -5.671 1.00 93.81 93 VAL A C 1
ATOM 717 O O . VAL A 1 93 ? 12.525 6.504 -6.305 1.00 93.81 93 VAL A O 1
ATOM 720 N N . GLY A 1 94 ? 11.602 8.557 -6.264 1.00 92.56 94 GLY A N 1
ATOM 721 C CA . GLY A 1 94 ? 11.457 8.710 -7.719 1.00 92.56 94 GLY A CA 1
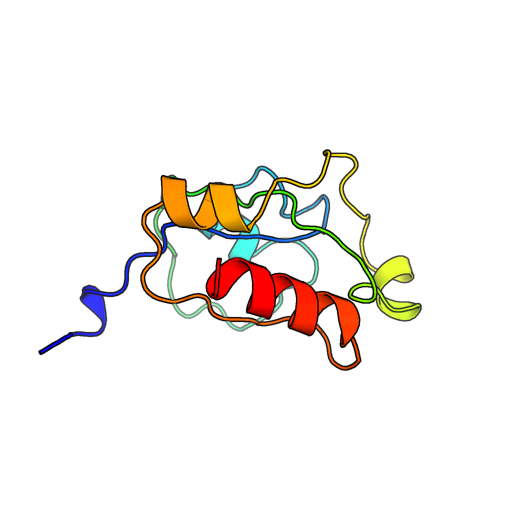ATOM 722 C C . GLY A 1 94 ? 10.077 8.342 -8.277 1.00 92.56 94 GLY A C 1
ATOM 723 O O . GLY A 1 94 ? 9.843 8.561 -9.461 1.00 92.56 94 GLY A O 1
ATOM 724 N N . SER A 1 95 ? 9.159 7.860 -7.435 1.00 96.44 95 SER A N 1
ATOM 725 C CA . SER A 1 95 ? 7.804 7.434 -7.823 1.00 96.44 95 SER A CA 1
ATOM 726 C C . SER A 1 95 ? 6.818 8.608 -7.916 1.00 96.44 95 SER A C 1
ATOM 728 O O . SER A 1 95 ? 5.803 8.625 -7.223 1.00 96.44 95 SER A O 1
ATOM 730 N N . GLN A 1 96 ? 7.138 9.649 -8.691 1.00 97.62 96 GLN A N 1
ATOM 731 C CA . GLN A 1 96 ? 6.350 10.888 -8.701 1.00 97.62 96 GLN A CA 1
ATOM 732 C C . GLN A 1 96 ? 4.901 10.649 -9.142 1.00 97.62 96 GLN A C 1
ATOM 734 O O . GLN A 1 96 ? 3.981 11.069 -8.444 1.00 97.62 96 GLN A O 1
ATOM 739 N N . LYS A 1 97 ? 4.687 9.957 -10.265 1.00 98.25 97 LYS A N 1
ATOM 740 C CA . LYS A 1 97 ? 3.338 9.704 -10.791 1.00 98.25 97 LYS A CA 1
ATOM 741 C C . LYS A 1 97 ? 2.534 8.834 -9.838 1.00 98.25 97 LYS A C 1
ATOM 743 O O . LYS A 1 97 ? 1.342 9.062 -9.673 1.00 98.25 97 LYS A O 1
ATOM 748 N N . ALA A 1 98 ? 3.177 7.847 -9.214 1.00 98.25 98 ALA A N 1
ATOM 749 C CA . ALA A 1 98 ? 2.537 7.015 -8.209 1.00 98.25 98 ALA A CA 1
ATOM 750 C C . ALA A 1 98 ? 2.123 7.839 -6.984 1.00 98.25 98 ALA A C 1
ATOM 752 O O . ALA A 1 98 ? 0.967 7.783 -6.582 1.00 98.25 98 ALA A O 1
ATOM 753 N N . VAL A 1 99 ? 3.019 8.663 -6.434 1.00 98.25 99 VAL A N 1
ATOM 754 C CA . VAL A 1 99 ? 2.702 9.536 -5.293 1.00 98.25 99 VAL A CA 1
ATOM 755 C C . VAL A 1 99 ? 1.558 10.495 -5.630 1.00 98.25 99 VAL A C 1
ATOM 757 O O . VAL A 1 99 ? 0.625 10.614 -4.843 1.00 98.25 99 VAL A O 1
ATOM 760 N N . GLU A 1 100 ? 1.589 11.137 -6.800 1.00 98.50 100 GLU A N 1
ATOM 761 C CA . GLU A 1 100 ? 0.512 12.025 -7.262 1.00 98.50 100 GLU A CA 1
ATOM 762 C C . GLU A 1 100 ? -0.820 11.276 -7.420 1.00 98.50 100 GLU A C 1
ATOM 764 O O . GLU A 1 100 ? -1.859 11.789 -7.011 1.00 98.50 100 GLU A O 1
ATOM 769 N N . TYR A 1 101 ? -0.795 10.043 -7.938 1.00 98.69 101 TYR A N 1
ATOM 770 C CA . TYR A 1 101 ? -1.982 9.195 -8.056 1.00 98.69 101 TYR A CA 1
ATOM 771 C C . TYR A 1 101 ? -2.595 8.855 -6.690 1.00 98.69 101 TYR A C 1
ATOM 773 O O . TYR A 1 101 ? -3.791 9.055 -6.493 1.00 98.69 101 TYR A O 1
ATOM 781 N N . TYR A 1 102 ? -1.792 8.381 -5.730 1.00 98.69 102 TYR A N 1
ATOM 782 C CA . TYR A 1 102 ? -2.290 8.061 -4.385 1.00 98.69 102 TYR A CA 1
ATOM 783 C C . TYR A 1 102 ? -2.736 9.312 -3.622 1.00 98.69 102 TYR A C 1
ATOM 785 O O . TYR A 1 102 ? -3.697 9.249 -2.861 1.00 98.69 102 TYR A O 1
ATOM 793 N N . ALA A 1 103 ? -2.077 10.454 -3.839 1.00 98.62 103 ALA A N 1
ATOM 794 C CA . ALA A 1 103 ? -2.504 11.726 -3.269 1.00 98.62 103 ALA A CA 1
ATOM 795 C C . ALA A 1 103 ? -3.867 12.158 -3.822 1.00 98.62 103 ALA A C 1
ATOM 797 O O . ALA A 1 103 ? -4.725 12.565 -3.046 1.00 98.62 103 ALA A O 1
ATOM 798 N N . GLN A 1 104 ? -4.092 12.026 -5.134 1.00 98.75 104 GLN A N 1
ATOM 799 C CA . GLN A 1 104 ? -5.395 12.313 -5.732 1.00 98.75 104 GLN A CA 1
ATOM 800 C C . GLN A 1 104 ? -6.469 11.353 -5.211 1.00 98.75 104 GLN A C 1
ATOM 802 O O . GLN A 1 104 ? -7.528 11.805 -4.795 1.00 98.75 104 GLN A O 1
ATOM 807 N N . ALA A 1 105 ? -6.170 10.054 -5.133 1.00 98.62 105 ALA A N 1
ATOM 808 C CA . ALA A 1 105 ? -7.097 9.061 -4.597 1.00 98.62 105 ALA A CA 1
ATOM 809 C C . ALA A 1 105 ? -7.470 9.300 -3.122 1.00 98.62 105 ALA A C 1
ATOM 811 O O . ALA A 1 105 ? -8.540 8.888 -2.703 1.00 98.62 105 ALA A O 1
ATOM 812 N N . ALA A 1 106 ? -6.600 9.943 -2.336 1.00 98.25 106 ALA A N 1
ATOM 813 C CA . ALA A 1 106 ? -6.896 10.342 -0.959 1.00 98.25 106 ALA A CA 1
ATOM 814 C C . ALA A 1 106 ? -7.693 11.657 -0.856 1.00 98.25 106 ALA A C 1
ATOM 816 O O . ALA A 1 106 ? -8.262 11.942 0.196 1.00 98.25 106 ALA A O 1
ATOM 817 N N . ILE A 1 107 ? -7.690 12.482 -1.910 1.00 98.25 107 ILE A N 1
ATOM 818 C CA . ILE A 1 107 ? -8.521 13.692 -2.014 1.00 98.25 107 ILE A CA 1
ATOM 819 C C . ILE A 1 107 ? -9.947 13.329 -2.456 1.00 98.25 107 ILE A C 1
ATOM 821 O O . ILE A 1 107 ? -10.894 13.994 -2.030 1.00 98.25 107 ILE A O 1
ATOM 825 N N . ASP A 1 108 ? -10.075 12.308 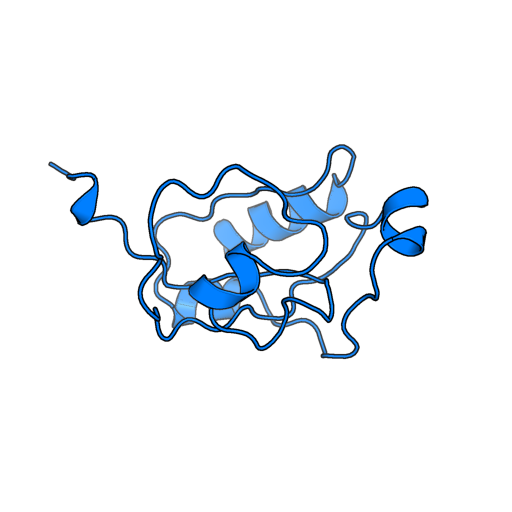-3.307 1.00 96.19 108 ASP A N 1
ATOM 826 C CA . ASP A 1 108 ? -11.333 11.816 -3.888 1.00 96.19 108 ASP A CA 1
ATOM 827 C C . ASP A 1 108 ? -12.142 10.924 -2.929 1.00 96.19 108 ASP A C 1
ATOM 829 O O . ASP A 1 108 ? -13.390 11.052 -2.890 1.00 96.19 108 ASP A O 1
#

Secondary structure (DSSP, 8-state):
---GGG-----EEE-BTTTTTSBHHHHTTSTT------SPPPP-S-BEEE---TT---HHHHHHSPBP-SPPP-HHHHHHHTT-S-----PPTT-HHHHHHHHHHHH-

Sequence (108 aa):
DYHISDIEFVAAFDVDADKVGKDISEAAYSSQNHTIKITDIPHTGVEVQRGPTLDGLGKYYRETITESDAEPVDVAQALRDAKVDVLVCYLPVGSQKAVEYYAQAAID